Protein AF-A0A940F6X1-F1 (afdb_monomer)

Sequence (142 aa):
MPVCAGAAIVALPLLVGSVDAVEAGRAPRPAMTVRVPLRASVAGTQAALDRCAGAVATPYPGGHLVSQHDYCSNRWVLRLEVGQVVRFTGELQGSYRVRAATTRRRHTGTYADLAKAVGGTVQAVMCSSRTTVRWVGLTRVR

Secondary structure (DSSP, 8-state):
--------------------------PPPPPEEEEE-EE--HHHHHHHHHTT-SSEEEEETTEEEEE--TTSS--GGGG--TT-EEEEEETT-EEEEEEEEEEEETTSS-HHHHHHHH-SSEEEEEESSSSEEEEEEEEEE-

Foldseek 3Di:
DDDDDDDDDDDDDDDPDPPPPPPDDDDQDPAAEAEAAEEDEPVCPVVCQVVLVGWYWYDDVLATETEHECVSDDNVLVVDDAQHWYAYDHPPGAIKGWHDKDKDFDPDDDPVVLCVVRDENYKYWYDPDPTMMMITHIHGDD

Structure (mmCIF, N/CA/C/O backbone):
data_AF-A0A940F6X1-F1
#
_entry.id   AF-A0A940F6X1-F1
#
loop_
_atom_site.group_PDB
_atom_site.id
_atom_site.type_symbol
_atom_site.label_atom_id
_atom_site.label_alt_id
_atom_site.label_comp_id
_atom_site.label_asym_id
_atom_site.label_entity_id
_atom_site.label_seq_id
_atom_site.pdbx_PDB_ins_code
_atom_site.Cartn_x
_atom_site.Cartn_y
_atom_site.Cartn_z
_atom_site.occupancy
_atom_site.B_iso_or_equiv
_atom_site.auth_seq_id
_atom_site.auth_comp_id
_atom_site.auth_asym_id
_atom_site.auth_atom_id
_atom_site.pdbx_PDB_model_num
ATOM 1 N N . MET A 1 1 ? -65.486 25.768 9.873 1.00 32.62 1 MET A N 1
ATOM 2 C CA . MET A 1 1 ? -65.669 24.979 11.107 1.00 32.62 1 MET A CA 1
ATOM 3 C C . MET A 1 1 ? -64.326 24.894 11.824 1.00 32.62 1 MET A C 1
ATOM 5 O O . MET A 1 1 ? -63.395 24.379 11.218 1.00 32.62 1 MET A O 1
ATOM 9 N N . PRO A 1 2 ? -64.194 25.479 13.025 1.00 48.75 2 PRO A N 1
ATOM 10 C CA . PRO A 1 2 ? -62.988 25.427 13.853 1.00 48.75 2 PRO A CA 1
ATOM 11 C C . PRO A 1 2 ? -63.070 24.269 14.860 1.00 48.75 2 PRO A C 1
ATOM 13 O O . PRO A 1 2 ? -64.176 23.932 15.263 1.00 48.75 2 PRO A O 1
ATOM 16 N N . VAL A 1 3 ? -61.935 23.744 15.337 1.00 33.62 3 VAL A N 1
ATOM 17 C CA . VAL A 1 3 ? -61.715 23.554 16.784 1.00 33.62 3 VAL A CA 1
ATOM 18 C C . VAL A 1 3 ? -60.215 23.558 17.092 1.00 33.62 3 VAL A C 1
ATOM 20 O O . VAL A 1 3 ? -59.416 22.918 16.414 1.00 33.62 3 VAL A O 1
ATOM 23 N N . CYS A 1 4 ? -59.882 24.319 18.126 1.00 30.48 4 CYS A N 1
ATOM 24 C CA . CYS A 1 4 ? -58.576 24.529 18.731 1.00 30.48 4 CYS A CA 1
ATOM 25 C C . CYS A 1 4 ? -58.268 23.489 19.822 1.00 30.48 4 CYS A C 1
ATOM 27 O O . CYS A 1 4 ? -59.187 23.014 20.482 1.00 30.48 4 CYS A O 1
ATOM 29 N N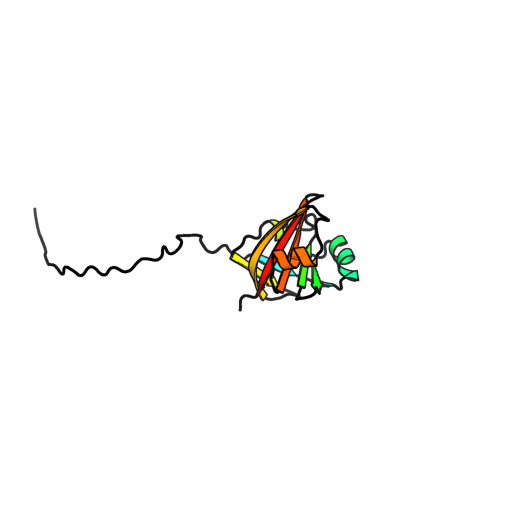 . ALA A 1 5 ? -56.979 23.289 20.109 1.00 36.50 5 ALA A N 1
ATOM 30 C CA . ALA A 1 5 ? -56.381 23.140 21.450 1.00 36.50 5 ALA A CA 1
ATOM 31 C C . ALA A 1 5 ? -54.851 23.280 21.244 1.00 36.50 5 ALA A C 1
ATOM 33 O O . ALA A 1 5 ? -54.305 22.576 20.404 1.00 36.50 5 ALA A O 1
ATOM 34 N N . GLY A 1 6 ? -54.101 24.255 21.783 1.00 32.66 6 GLY A N 1
ATOM 35 C CA . GLY A 1 6 ? -54.006 24.713 23.181 1.00 32.66 6 GLY A CA 1
ATOM 36 C C . GLY A 1 6 ? -53.231 23.648 23.974 1.00 32.66 6 GLY A C 1
ATOM 37 O O . GLY A 1 6 ? -53.752 22.552 24.103 1.00 32.66 6 GLY A O 1
ATOM 38 N N . ALA A 1 7 ? -51.991 23.812 24.451 1.00 37.34 7 ALA A N 1
ATOM 39 C CA . ALA A 1 7 ? -51.379 24.892 25.238 1.00 37.34 7 ALA A CA 1
ATOM 40 C C . ALA A 1 7 ? -49.823 24.798 25.127 1.00 37.34 7 ALA A C 1
ATOM 42 O O . ALA A 1 7 ? -49.294 23.710 24.938 1.00 37.34 7 ALA A O 1
ATOM 43 N N . ALA A 1 8 ? -49.071 25.895 24.971 1.00 38.47 8 ALA A N 1
ATOM 44 C CA . ALA A 1 8 ? -48.482 26.795 25.983 1.00 38.47 8 ALA A CA 1
ATOM 45 C C . ALA A 1 8 ? -47.036 26.443 26.435 1.00 38.47 8 ALA A C 1
ATOM 47 O O . ALA A 1 8 ? -46.815 25.547 27.237 1.00 38.47 8 ALA A O 1
ATOM 48 N N . ILE A 1 9 ? -46.094 27.228 25.885 1.00 45.81 9 ILE A N 1
ATOM 49 C CA . ILE A 1 9 ? -44.946 27.943 26.492 1.00 45.81 9 ILE A CA 1
ATOM 50 C C . ILE A 1 9 ? -44.038 27.197 27.490 1.00 45.81 9 ILE A C 1
ATOM 52 O O . ILE A 1 9 ? -44.452 26.958 28.614 1.00 45.81 9 ILE A O 1
ATOM 56 N N . VAL A 1 10 ? -42.736 27.109 27.168 1.00 32.1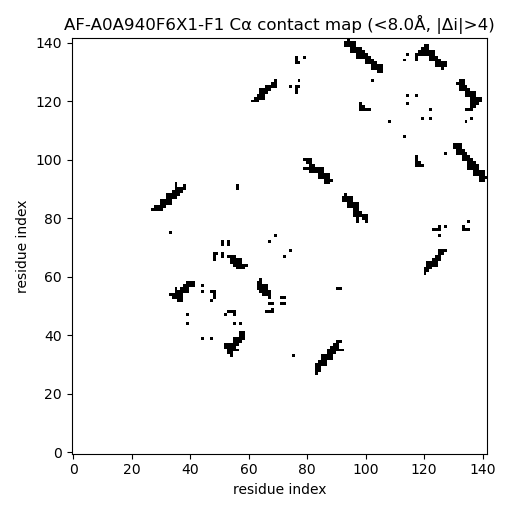2 10 VAL A N 1
ATOM 57 C CA . VAL A 1 10 ? -41.652 27.628 28.038 1.00 32.12 10 VAL A CA 1
ATOM 58 C C . VAL A 1 10 ? -40.547 28.219 27.157 1.00 32.12 10 VAL A C 1
ATOM 60 O O . VAL A 1 10 ? -40.072 27.581 26.221 1.00 32.12 10 VAL A O 1
ATOM 63 N N . ALA A 1 11 ? -40.159 29.456 27.455 1.00 43.47 11 ALA A N 1
ATOM 64 C CA . ALA A 1 11 ? -39.053 30.160 26.830 1.00 43.47 11 ALA A CA 1
ATOM 65 C C . ALA A 1 11 ? -37.800 30.119 27.729 1.00 43.47 11 ALA A C 1
ATOM 67 O O . ALA A 1 11 ? -37.909 30.356 28.929 1.00 43.47 11 ALA A O 1
ATOM 68 N N . LEU A 1 12 ? -36.641 29.945 27.071 1.00 40.34 12 LEU A N 1
ATOM 69 C CA . LEU A 1 12 ? -35.258 30.292 27.466 1.00 40.34 12 LEU A CA 1
ATOM 70 C C . LEU A 1 12 ? -34.541 29.434 28.543 1.00 40.34 12 LEU A C 1
ATOM 72 O O . LEU A 1 12 ? -35.190 28.931 29.453 1.00 40.34 12 LEU A O 1
ATOM 76 N N . PRO A 1 13 ? -33.196 29.245 28.445 1.00 44.06 13 PRO A N 1
ATOM 77 C CA . PRO A 1 13 ? -32.219 30.275 28.072 1.00 44.06 13 PRO A CA 1
ATOM 78 C C . PRO A 1 13 ? -31.264 29.960 26.910 1.00 44.06 13 PRO A C 1
ATOM 80 O O . PRO A 1 13 ? -30.949 28.818 26.587 1.00 44.06 13 PRO A O 1
ATOM 83 N N . LEU A 1 14 ? -30.767 31.054 26.326 1.00 53.91 14 LEU A N 1
ATOM 84 C CA . LEU A 1 14 ? -29.515 31.136 25.579 1.00 53.91 14 LEU A CA 1
ATOM 85 C C . LEU A 1 14 ? -28.385 30.488 26.390 1.00 53.91 14 LEU A C 1
ATOM 87 O O . LEU A 1 14 ? -27.986 31.012 27.428 1.00 53.91 14 LEU A O 1
ATOM 91 N N . LEU A 1 15 ? -27.836 29.391 25.879 1.00 49.06 15 LEU A N 1
ATOM 92 C CA . LEU A 1 15 ? -26.512 28.912 26.247 1.00 49.06 15 LEU A CA 1
ATOM 93 C C . LEU A 1 15 ? -25.628 29.018 25.011 1.00 49.06 15 LEU A C 1
ATOM 95 O O . LEU A 1 15 ? -25.775 28.284 24.036 1.00 49.06 15 LEU A O 1
ATOM 99 N N . VAL A 1 16 ? -24.725 29.993 25.077 1.00 54.09 16 VAL A N 1
ATOM 100 C CA . VAL A 1 16 ? -23.539 30.094 24.238 1.00 54.09 16 VAL A CA 1
ATOM 101 C C . VAL A 1 16 ? -22.728 28.822 24.466 1.00 54.09 16 VAL A C 1
ATOM 103 O O . VAL A 1 16 ? -22.068 28.663 25.487 1.00 54.09 16 VAL A O 1
ATOM 106 N N . GLY A 1 17 ? -22.824 27.896 23.525 1.00 38.53 17 GLY A N 1
ATOM 107 C CA . GLY A 1 17 ? -21.931 26.761 23.403 1.00 38.53 17 GLY A CA 1
ATOM 108 C C . GLY A 1 17 ? -21.501 26.718 21.955 1.00 38.53 17 GLY A C 1
ATOM 109 O O . GLY A 1 17 ? -22.319 26.437 21.083 1.00 38.53 17 GLY A O 1
ATOM 110 N N . SER A 1 18 ? -20.248 27.079 21.698 1.00 47.84 18 SER A N 1
ATOM 111 C CA . SER A 1 18 ? -19.603 26.910 20.405 1.00 47.84 18 SER A CA 1
ATOM 112 C C . SER A 1 18 ? -19.849 25.482 19.938 1.00 47.84 18 SER A C 1
ATOM 114 O O . SER A 1 18 ? -19.292 24.538 20.495 1.00 47.84 18 SER A O 1
ATOM 116 N N . VAL A 1 19 ? -20.721 25.312 18.947 1.00 50.06 19 VAL A N 1
ATOM 117 C CA . VAL A 1 19 ? -20.750 24.069 18.196 1.00 50.06 19 VAL A CA 1
ATOM 118 C C . VAL A 1 19 ? -19.462 24.077 17.395 1.00 50.06 19 VAL A C 1
ATOM 120 O O . VAL A 1 19 ? -19.359 24.723 16.353 1.00 50.06 19 VAL A O 1
ATOM 123 N N . ASP A 1 20 ? -18.438 23.417 17.939 1.00 43.66 20 ASP A N 1
ATOM 124 C CA . ASP A 1 20 ? -17.389 22.851 17.110 1.00 43.66 20 ASP A CA 1
ATOM 125 C C . ASP A 1 20 ? -18.105 22.224 15.925 1.00 43.66 20 ASP A C 1
ATOM 127 O O . ASP A 1 20 ? -18.991 21.379 16.095 1.00 43.66 20 ASP A O 1
ATOM 131 N N . ALA A 1 21 ? -17.813 22.742 14.737 1.00 49.03 21 ALA A N 1
ATOM 132 C CA . ALA A 1 21 ? -18.357 22.228 13.506 1.00 49.03 21 ALA A CA 1
ATOM 133 C C . ALA A 1 21 ? -17.963 20.749 13.431 1.00 49.03 21 ALA A C 1
ATOM 135 O O . ALA A 1 21 ? -16.854 20.405 13.029 1.00 49.03 21 ALA A O 1
ATOM 136 N N . VAL A 1 22 ? -18.862 19.869 13.873 1.00 48.91 22 VAL A N 1
ATOM 137 C CA . VAL A 1 22 ? -18.781 18.443 13.600 1.00 48.91 22 VAL A CA 1
ATOM 138 C C . VAL A 1 22 ? -18.836 18.354 12.090 1.00 48.91 22 VAL A C 1
ATOM 140 O O . VAL A 1 22 ? -19.862 18.645 11.477 1.00 48.91 22 VAL A O 1
ATOM 143 N N . GLU A 1 23 ? -17.680 18.045 11.513 1.00 55.19 23 GLU A N 1
ATOM 144 C CA . GLU A 1 23 ? -17.456 17.899 10.086 1.00 55.19 23 GLU A CA 1
ATOM 145 C C . GLU A 1 23 ? -18.560 17.007 9.509 1.00 55.19 23 GLU A C 1
ATOM 147 O O . GLU A 1 23 ? -18.621 15.794 9.737 1.00 55.19 23 GLU A O 1
ATOM 152 N N . ALA A 1 24 ? -19.514 17.646 8.839 1.00 48.09 24 ALA A N 1
ATOM 153 C CA . ALA A 1 24 ? -20.673 16.981 8.295 1.00 48.09 24 ALA A CA 1
ATOM 154 C C . ALA A 1 24 ? -20.231 16.031 7.171 1.00 48.09 24 ALA A C 1
ATOM 156 O O . ALA A 1 24 ? -19.766 16.453 6.117 1.00 48.09 24 ALA A O 1
ATOM 157 N N . GLY A 1 25 ? -20.463 14.734 7.383 1.00 47.03 25 GLY A N 1
ATOM 158 C CA . GLY A 1 25 ? -21.080 13.905 6.350 1.00 47.03 25 GLY A CA 1
ATOM 159 C C . GLY A 1 25 ? -20.180 13.314 5.265 1.00 47.03 25 GLY A C 1
ATOM 160 O O . GLY A 1 25 ? -20.469 13.471 4.080 1.00 47.03 25 GLY A O 1
ATOM 161 N N . ARG A 1 26 ? -19.202 12.476 5.631 1.00 55.91 26 ARG A N 1
ATOM 162 C CA . ARG A 1 26 ? -18.811 11.360 4.750 1.00 55.91 26 ARG A CA 1
ATOM 163 C C . ARG A 1 26 ? -19.315 10.056 5.349 1.00 55.91 26 ARG A C 1
ATOM 165 O O . ARG A 1 26 ? -18.832 9.631 6.395 1.00 55.91 26 ARG A O 1
ATOM 172 N N . ALA A 1 27 ? -20.286 9.424 4.686 1.00 58.84 27 ALA A N 1
ATOM 173 C CA . ALA A 1 27 ? -20.741 8.090 5.066 1.00 58.84 27 ALA A CA 1
ATOM 174 C C . ALA A 1 27 ? -19.524 7.152 5.213 1.00 58.84 27 ALA A C 1
ATOM 176 O O . ALA A 1 27 ? -18.617 7.213 4.367 1.00 58.84 27 ALA A O 1
ATOM 177 N N . PRO A 1 28 ? -19.469 6.302 6.259 1.00 61.12 28 PRO A N 1
ATOM 178 C CA . PRO A 1 28 ? -18.394 5.336 6.409 1.00 61.12 28 PRO A CA 1
ATOM 179 C C . PRO A 1 28 ? -18.271 4.521 5.129 1.00 61.12 28 PRO A C 1
ATOM 181 O O . PRO A 1 28 ? -19.228 3.890 4.680 1.00 61.12 28 PRO A O 1
ATOM 184 N N . ARG A 1 29 ? -17.094 4.560 4.504 1.00 69.00 29 ARG A N 1
ATOM 185 C CA . ARG A 1 29 ? -16.876 3.765 3.301 1.00 69.00 29 ARG A CA 1
ATOM 186 C C . ARG A 1 29 ? -16.948 2.287 3.645 1.00 69.00 29 ARG A C 1
ATOM 188 O O . ARG A 1 29 ? -16.387 1.893 4.673 1.00 69.00 29 ARG A O 1
ATOM 195 N N . PRO A 1 30 ? -17.572 1.469 2.782 1.00 68.38 30 PRO A N 1
ATOM 196 C CA . PRO A 1 30 ? -17.635 0.041 3.013 1.00 68.38 30 PRO A CA 1
ATOM 197 C C . PRO A 1 30 ? -16.221 -0.516 3.180 1.00 68.38 30 PRO A C 1
ATOM 199 O O . PRO A 1 30 ? -15.285 -0.152 2.451 1.00 68.38 30 PRO A O 1
ATOM 202 N N . ALA A 1 31 ? -16.072 -1.380 4.181 1.00 78.38 31 ALA A N 1
ATOM 203 C CA . ALA A 1 31 ? -14.808 -2.034 4.449 1.00 78.38 31 ALA A CA 1
ATOM 204 C C . ALA A 1 31 ? -14.419 -2.893 3.241 1.00 78.38 31 ALA A C 1
ATOM 206 O O . ALA A 1 31 ? -15.208 -3.702 2.752 1.00 78.38 31 ALA A O 1
ATOM 207 N N . MET A 1 32 ? -13.194 -2.719 2.750 1.00 90.12 32 MET A N 1
ATOM 208 C CA . MET A 1 32 ? -12.672 -3.560 1.676 1.00 90.12 32 MET A CA 1
ATOM 209 C C . MET A 1 32 ? -12.092 -4.831 2.285 1.00 90.12 32 MET A C 1
ATOM 211 O O . MET A 1 32 ? -11.234 -4.744 3.156 1.00 90.12 32 MET A O 1
ATOM 215 N N . THR A 1 33 ? -12.511 -6.004 1.814 1.00 92.50 33 THR A N 1
ATOM 216 C CA . THR A 1 33 ? -11.874 -7.265 2.216 1.00 92.50 33 THR A CA 1
ATOM 217 C C . THR A 1 33 ? -10.828 -7.670 1.185 1.00 92.50 33 THR A C 1
ATOM 219 O O . THR A 1 33 ? -11.120 -7.729 -0.008 1.00 92.50 33 THR A O 1
ATOM 222 N N . VAL A 1 34 ? -9.610 -7.953 1.645 1.00 91.75 34 VAL A N 1
ATOM 223 C CA . VAL A 1 34 ? -8.484 -8.381 0.809 1.00 91.75 34 VAL A CA 1
ATOM 224 C C . VAL A 1 34 ? -7.903 -9.663 1.390 1.00 91.75 34 VAL A C 1
ATOM 226 O O . VAL A 1 34 ? -7.521 -9.716 2.559 1.00 91.75 34 VAL A O 1
ATOM 229 N N . ARG A 1 35 ? -7.823 -10.710 0.569 1.00 91.94 35 ARG A N 1
ATOM 230 C CA . ARG A 1 35 ? -7.172 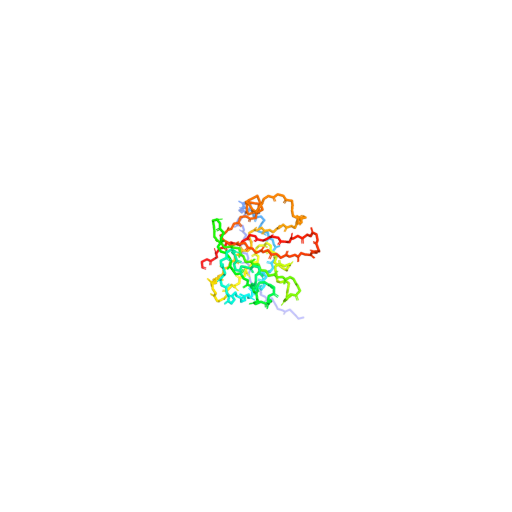-11.962 0.957 1.00 91.94 35 ARG A CA 1
ATOM 231 C C . ARG A 1 35 ? -5.667 -11.840 0.750 1.00 91.94 35 ARG A C 1
ATOM 233 O O . ARG A 1 35 ? -5.228 -11.528 -0.354 1.00 91.94 35 ARG A O 1
ATOM 240 N N . VAL A 1 36 ? -4.903 -12.134 1.795 1.00 89.81 36 VAL A N 1
ATOM 241 C CA . VAL A 1 36 ? -3.440 -12.236 1.781 1.00 89.81 36 VAL A CA 1
ATOM 242 C C . VAL A 1 36 ? -3.093 -13.720 1.923 1.00 89.81 36 VAL A C 1
ATOM 244 O O . VAL A 1 36 ? -2.942 -14.212 3.042 1.00 89.81 36 VAL A O 1
ATOM 247 N N . PRO A 1 37 ? -3.079 -14.481 0.814 1.00 85.31 37 PRO A N 1
ATOM 248 C CA . PRO A 1 37 ? -2.933 -15.934 0.861 1.00 85.31 37 PRO A CA 1
ATOM 249 C C . PRO A 1 37 ? -1.543 -16.395 1.293 1.00 85.31 37 PRO A C 1
ATOM 251 O O . PRO A 1 37 ? -1.400 -17.559 1.647 1.00 85.31 37 PRO A O 1
ATOM 254 N N . LEU A 1 38 ? -0.529 -15.529 1.221 1.00 87.25 38 LEU A N 1
ATOM 255 C CA . LEU A 1 38 ? 0.843 -15.927 1.483 1.00 87.25 38 LEU A CA 1
ATOM 256 C C . LEU A 1 38 ? 1.667 -14.822 2.138 1.00 87.25 38 LEU A C 1
ATOM 258 O O . LEU A 1 38 ? 1.510 -13.627 1.858 1.00 87.25 38 LEU A O 1
ATOM 262 N N . ARG A 1 39 ? 2.614 -15.272 2.958 1.00 89.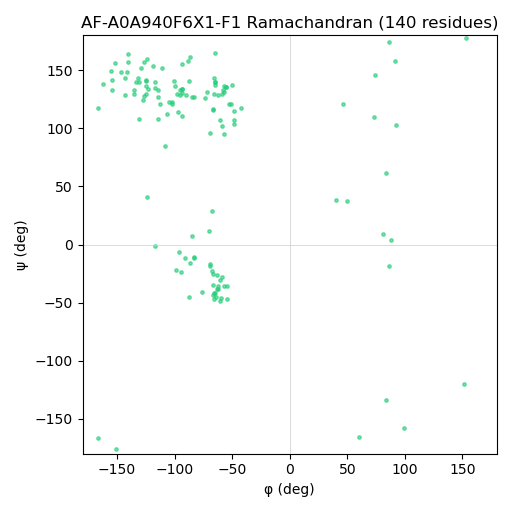56 39 ARG A N 1
ATOM 263 C CA . ARG A 1 39 ? 3.705 -14.475 3.492 1.00 89.56 39 ARG A CA 1
ATOM 264 C C . ARG A 1 39 ? 5.007 -14.990 2.897 1.00 89.56 39 ARG A C 1
ATOM 266 O O . ARG A 1 39 ? 5.331 -16.163 3.043 1.00 89.56 39 ARG A O 1
ATOM 273 N N . ALA A 1 40 ? 5.738 -14.123 2.209 1.00 87.75 40 ALA A N 1
ATOM 274 C CA . ALA A 1 40 ? 6.999 -14.468 1.564 1.00 87.75 40 ALA A CA 1
ATOM 275 C C . ALA A 1 40 ? 8.174 -13.784 2.268 1.00 87.75 40 ALA A C 1
ATOM 277 O O . ALA A 1 40 ? 8.040 -12.697 2.834 1.00 87.75 40 ALA A O 1
ATOM 278 N N . SER A 1 41 ? 9.355 -14.401 2.205 1.00 88.88 41 SER A N 1
ATOM 279 C CA . SER A 1 41 ? 10.602 -13.692 2.498 1.00 88.88 41 SER A CA 1
ATOM 280 C C . SER A 1 41 ? 10.841 -12.591 1.458 1.00 88.88 41 SER A C 1
ATOM 282 O O . SER A 1 41 ? 10.240 -12.596 0.380 1.00 88.88 41 SER A O 1
ATOM 284 N N . VAL A 1 42 ? 11.756 -11.660 1.745 1.00 82.75 42 VAL A N 1
ATOM 285 C CA . VAL A 1 42 ? 12.152 -10.625 0.772 1.00 82.75 42 VAL A CA 1
ATOM 286 C C . VAL A 1 42 ? 12.605 -11.271 -0.542 1.00 82.75 42 VAL A C 1
ATOM 288 O O . VAL A 1 42 ? 12.096 -10.915 -1.601 1.00 82.75 42 VAL A O 1
ATOM 291 N N . ALA A 1 43 ? 13.460 -12.298 -0.466 1.00 84.75 43 ALA A N 1
ATOM 292 C CA . ALA A 1 43 ? 13.933 -13.044 -1.633 1.00 84.75 43 ALA A CA 1
ATOM 293 C C . ALA A 1 43 ? 12.803 -13.771 -2.391 1.00 84.75 43 ALA A C 1
ATOM 295 O O . ALA A 1 43 ? 12.823 -13.838 -3.616 1.00 84.75 43 ALA A O 1
ATOM 296 N N . GLY A 1 44 ? 11.793 -14.288 -1.683 1.00 88.00 44 GLY A N 1
ATOM 297 C CA . GLY A 1 44 ? 10.670 -15.013 -2.288 1.00 88.00 44 GLY A CA 1
ATOM 298 C C . GLY A 1 44 ? 9.542 -14.128 -2.830 1.00 88.00 44 GLY A C 1
ATOM 299 O O . GLY A 1 44 ? 8.650 -14.632 -3.511 1.00 88.00 44 GLY A O 1
ATOM 300 N N . THR A 1 45 ? 9.553 -12.823 -2.535 1.00 89.94 45 THR A N 1
ATOM 301 C CA . THR A 1 45 ? 8.436 -11.919 -2.859 1.00 89.94 45 THR A CA 1
ATOM 302 C C . THR A 1 45 ? 8.253 -11.766 -4.365 1.00 89.94 45 THR A C 1
ATOM 304 O O . THR A 1 45 ? 7.136 -11.923 -4.851 1.00 89.94 45 THR A O 1
ATOM 307 N N . GLN A 1 46 ? 9.336 -11.534 -5.113 1.00 90.56 46 GLN A N 1
ATOM 308 C CA . GLN A 1 46 ? 9.261 -11.347 -6.566 1.00 90.56 46 GLN A CA 1
ATOM 309 C C . GLN A 1 46 ? 8.680 -12.588 -7.260 1.00 90.56 46 GLN A C 1
ATOM 311 O O . GLN A 1 46 ? 7.691 -12.483 -7.973 1.00 90.56 46 GLN A O 1
ATOM 316 N N . ALA A 1 47 ? 9.190 -13.781 -6.938 1.00 92.81 47 ALA A N 1
ATOM 317 C CA . ALA A 1 47 ? 8.702 -15.033 -7.517 1.00 92.81 47 ALA A CA 1
ATOM 318 C C . ALA A 1 47 ? 7.232 -15.352 -7.165 1.00 92.81 47 ALA A C 1
ATOM 320 O O . ALA A 1 47 ? 6.561 -16.090 -7.889 1.00 92.81 47 ALA A O 1
ATOM 321 N N . ALA A 1 48 ? 6.718 -14.858 -6.034 1.00 92.06 48 ALA A N 1
ATOM 322 C CA . ALA A 1 48 ? 5.300 -14.979 -5.691 1.00 92.06 48 ALA A CA 1
ATOM 323 C C . ALA A 1 48 ? 4.434 -13.992 -6.493 1.00 92.06 48 ALA A C 1
ATOM 325 O O . ALA A 1 48 ? 3.358 -14.362 -6.968 1.00 92.06 48 ALA A O 1
ATOM 326 N N . LEU A 1 49 ? 4.918 -12.758 -6.669 1.00 92.00 49 LEU A N 1
ATOM 327 C CA . LEU A 1 49 ? 4.257 -11.737 -7.477 1.00 92.00 49 LEU A CA 1
ATOM 328 C C . LEU A 1 49 ? 4.195 -12.138 -8.957 1.00 92.00 49 LEU A C 1
ATOM 330 O O . LEU A 1 49 ? 3.116 -12.057 -9.541 1.00 92.00 49 LEU A O 1
ATOM 334 N N . ASP A 1 50 ? 5.292 -12.650 -9.525 1.00 93.38 50 ASP A N 1
ATOM 335 C CA . ASP A 1 50 ? 5.381 -13.089 -10.929 1.00 93.38 50 ASP A CA 1
ATOM 336 C C . ASP A 1 50 ? 4.397 -14.223 -11.255 1.00 93.38 50 ASP A C 1
ATOM 338 O O . ASP A 1 50 ? 3.887 -14.322 -12.368 1.00 93.38 50 ASP A O 1
ATOM 342 N N . ARG A 1 51 ? 4.075 -15.066 -10.265 1.00 93.50 51 ARG A N 1
ATOM 343 C CA . ARG A 1 5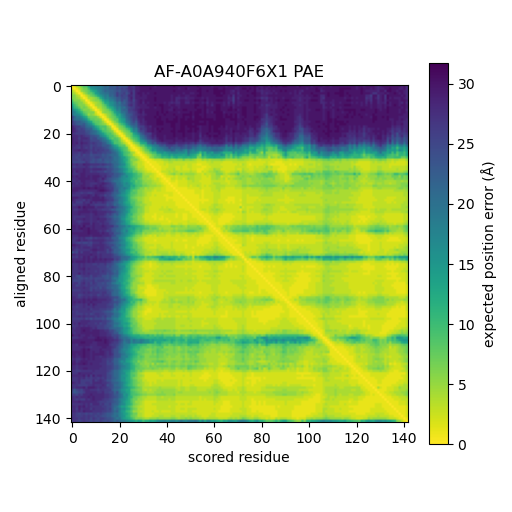1 ? 3.077 -16.143 -10.386 1.00 93.50 51 ARG A CA 1
ATOM 344 C C . ARG A 1 51 ? 1.642 -15.679 -10.130 1.00 93.50 51 ARG A C 1
ATOM 346 O O . ARG A 1 51 ? 0.746 -16.512 -10.026 1.00 93.50 51 ARG A O 1
ATOM 353 N N . CYS A 1 52 ? 1.415 -14.375 -9.973 1.00 92.50 52 CYS A N 1
ATOM 354 C CA . CYS A 1 52 ? 0.119 -13.800 -9.624 1.00 92.50 52 CYS A CA 1
ATOM 355 C C . CYS A 1 52 ? -0.545 -14.471 -8.407 1.00 92.50 52 CYS A C 1
ATOM 357 O O . CYS A 1 52 ? -1.768 -14.596 -8.350 1.00 92.50 52 CYS A O 1
ATOM 359 N N . ALA A 1 53 ? 0.235 -14.859 -7.392 1.00 89.81 53 ALA A N 1
ATOM 360 C CA . ALA A 1 53 ? -0.246 -15.640 -6.247 1.00 89.81 53 ALA A CA 1
ATOM 361 C C . ALA A 1 53 ? -1.180 -14.872 -5.279 1.00 89.81 53 ALA A C 1
ATOM 363 O O . ALA A 1 53 ? -1.482 -15.349 -4.187 1.00 89.81 53 ALA A O 1
ATOM 364 N N . GLY A 1 54 ? -1.659 -13.688 -5.664 1.00 90.75 54 GLY A N 1
ATOM 365 C CA . GLY A 1 54 ? -2.496 -12.812 -4.851 1.00 90.75 54 GLY A CA 1
ATOM 366 C C . GLY A 1 54 ? -1.711 -11.678 -4.192 1.00 90.75 54 GLY A C 1
ATOM 367 O O . GLY A 1 54 ? -0.649 -11.277 -4.668 1.00 90.75 54 GLY A O 1
ATOM 368 N N . ALA A 1 55 ? -2.267 -11.123 -3.113 1.00 93.75 55 ALA A N 1
ATOM 369 C CA . ALA A 1 55 ? -1.561 -10.151 -2.288 1.00 93.75 55 ALA A CA 1
ATOM 370 C C . ALA A 1 55 ? -0.493 -10.862 -1.445 1.00 93.75 55 ALA A C 1
ATOM 372 O O . ALA A 1 55 ? -0.794 -11.804 -0.712 1.00 93.75 55 ALA A O 1
ATOM 373 N N . VAL A 1 56 ? 0.746 -10.394 -1.539 1.00 94.50 56 VAL A N 1
ATOM 374 C CA . VAL A 1 56 ? 1.902 -10.983 -0.862 1.00 94.50 56 VAL A CA 1
ATOM 375 C C . VAL A 1 56 ? 2.284 -10.108 0.317 1.00 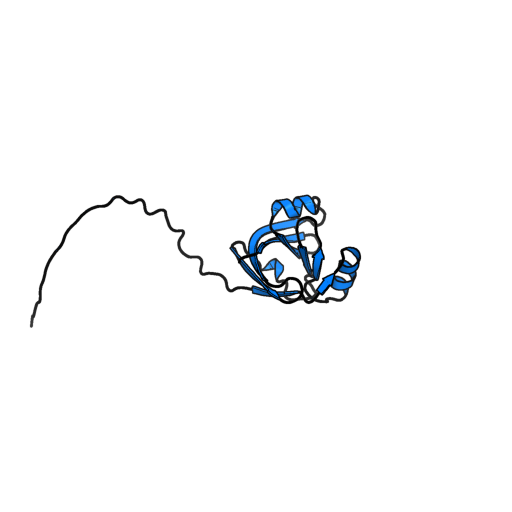94.50 56 VAL A C 1
ATOM 377 O O . VAL A 1 56 ? 2.579 -8.930 0.120 1.00 94.50 56 VAL A O 1
ATOM 380 N N . ALA A 1 57 ? 2.300 -10.671 1.527 1.00 95.12 57 ALA A N 1
ATOM 381 C CA . ALA A 1 57 ? 2.875 -10.003 2.689 1.00 95.12 57 ALA A CA 1
ATOM 382 C C . ALA A 1 57 ? 4.363 -10.339 2.825 1.00 95.12 57 ALA A C 1
ATOM 384 O O . ALA A 1 57 ? 4.749 -11.504 2.888 1.00 95.12 57 ALA A O 1
ATOM 385 N N . THR A 1 58 ? 5.194 -9.316 2.954 1.00 93.38 58 THR A N 1
ATOM 386 C CA . THR A 1 58 ? 6.640 -9.439 3.133 1.00 93.38 58 THR A CA 1
ATOM 387 C C . THR A 1 58 ? 7.039 -8.726 4.424 1.00 93.38 58 THR A C 1
ATOM 389 O O . THR A 1 58 ? 6.562 -7.615 4.677 1.00 93.38 58 THR A O 1
ATOM 392 N N . PRO A 1 59 ? 7.877 -9.326 5.288 1.00 89.19 59 PRO A N 1
ATOM 393 C CA . PRO A 1 59 ? 8.450 -8.618 6.427 1.00 89.19 59 PRO A CA 1
ATOM 394 C C . PRO A 1 59 ? 9.225 -7.378 5.971 1.00 89.19 59 PRO A C 1
ATOM 396 O O . PRO A 1 59 ? 9.986 -7.434 5.006 1.00 89.19 59 PRO A O 1
ATOM 399 N N . TYR A 1 60 ? 9.045 -6.270 6.679 1.00 81.12 60 TYR A N 1
ATOM 400 C CA . TYR A 1 60 ? 9.746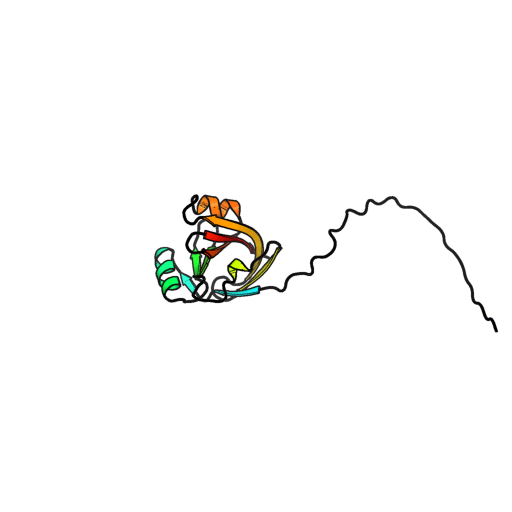 -5.013 6.436 1.00 81.12 60 TYR A CA 1
ATOM 401 C C . TYR A 1 60 ? 10.074 -4.361 7.791 1.00 81.12 60 TYR A C 1
ATOM 403 O O . TYR A 1 60 ? 9.310 -4.559 8.740 1.00 81.12 60 TYR A O 1
ATOM 411 N N . PRO A 1 61 ? 11.177 -3.602 7.947 1.00 81.19 61 PRO A N 1
ATOM 412 C CA . PRO A 1 61 ? 11.460 -2.903 9.199 1.00 81.19 61 PRO A CA 1
ATOM 413 C C . PRO A 1 61 ? 10.257 -2.076 9.685 1.00 81.19 61 PRO A C 1
ATOM 415 O O . PRO A 1 61 ? 9.761 -1.202 8.980 1.00 81.19 61 PRO A O 1
ATOM 418 N N . GLY A 1 62 ? 9.761 -2.374 10.888 1.00 79.12 62 GLY A N 1
ATOM 419 C CA . GLY A 1 62 ? 8.568 -1.726 11.451 1.00 79.12 62 GLY A CA 1
ATOM 420 C C . GLY A 1 62 ? 7.221 -2.381 11.102 1.00 79.12 62 GLY A C 1
ATOM 421 O O . GLY A 1 62 ? 6.188 -1.861 11.522 1.00 79.12 62 GLY A O 1
ATOM 422 N N . GLY A 1 63 ? 7.203 -3.520 10.391 1.00 89.38 63 GLY A N 1
ATOM 423 C CA . GLY A 1 63 ? 6.003 -4.344 10.209 1.00 89.38 63 GLY A CA 1
ATOM 424 C C . GLY A 1 63 ? 5.960 -5.157 8.909 1.00 89.38 63 GLY A C 1
ATOM 425 O O . GLY A 1 63 ? 6.802 -6.027 8.677 1.00 89.38 63 GLY A O 1
ATOM 426 N N . HIS A 1 64 ? 4.942 -4.917 8.075 1.00 92.69 64 HIS A N 1
ATOM 427 C CA . HIS A 1 64 ? 4.710 -5.676 6.837 1.00 92.69 64 HIS A CA 1
ATOM 428 C C . HIS A 1 64 ? 4.481 -4.789 5.617 1.00 92.69 64 HIS A C 1
ATOM 430 O O . HIS A 1 64 ? 3.742 -3.808 5.681 1.00 92.69 64 HIS A O 1
ATOM 436 N N . LEU A 1 65 ? 5.046 -5.195 4.482 1.00 92.81 65 LEU A N 1
ATOM 437 C CA . LEU A 1 65 ? 4.713 -4.668 3.165 1.00 92.81 65 LEU A CA 1
ATOM 438 C C . LEU A 1 65 ? 3.798 -5.663 2.449 1.00 92.81 65 LEU A C 1
ATOM 440 O O . LEU A 1 65 ? 4.166 -6.816 2.258 1.00 92.81 65 LEU A O 1
ATOM 444 N N . VAL A 1 66 ? 2.614 -5.221 2.046 1.00 94.94 66 VAL A N 1
ATOM 445 C CA . VAL A 1 66 ? 1.678 -5.980 1.222 1.00 94.94 66 VAL A CA 1
ATOM 446 C C . VAL A 1 66 ? 1.774 -5.467 -0.204 1.00 94.94 66 VAL A C 1
ATOM 448 O O . VAL A 1 66 ? 1.536 -4.290 -0.473 1.00 94.94 66 VAL A O 1
ATOM 451 N N . SER A 1 67 ? 2.121 -6.344 -1.133 1.00 93.69 67 SER A N 1
ATOM 452 C CA . SER A 1 67 ? 2.313 -5.981 -2.534 1.00 93.69 67 SER A CA 1
ATOM 453 C C . SER A 1 67 ? 1.533 -6.905 -3.457 1.00 93.69 67 SER A C 1
ATOM 455 O O . SER A 1 67 ? 1.241 -8.053 -3.122 1.00 93.69 67 SER A O 1
ATOM 457 N N . GLN A 1 68 ? 1.150 -6.378 -4.616 1.00 93.31 68 GLN A N 1
ATOM 458 C CA . GLN A 1 68 ? 0.552 -7.154 -5.693 1.00 93.31 68 GLN A CA 1
ATOM 459 C C . GLN A 1 68 ? 0.807 -6.449 -7.025 1.00 93.31 68 GLN A C 1
ATOM 461 O O . GLN A 1 68 ? 0.725 -5.220 -7.097 1.00 93.31 68 GLN A O 1
ATOM 466 N N . HIS A 1 69 ? 1.088 -7.210 -8.082 1.00 91.62 69 HIS A N 1
ATOM 467 C CA . HIS A 1 69 ? 1.095 -6.658 -9.432 1.00 91.62 69 HIS A CA 1
ATOM 468 C C . HIS A 1 69 ? -0.308 -6.203 -9.837 1.00 91.62 69 HIS A C 1
ATOM 470 O O . HIS A 1 69 ? -1.302 -6.890 -9.599 1.00 91.62 69 HIS A O 1
ATOM 476 N N . ASP A 1 70 ? -0.388 -5.037 -10.467 1.00 90.25 70 ASP A N 1
ATOM 477 C CA . ASP A 1 70 ? -1.640 -4.421 -10.893 1.00 90.25 70 ASP A CA 1
ATOM 478 C C . ASP A 1 70 ? -2.347 -5.206 -12.005 1.00 90.25 70 ASP A C 1
ATOM 480 O O . ASP A 1 70 ? -3.570 -5.147 -12.096 1.00 90.25 70 ASP A O 1
ATOM 484 N N . TYR A 1 71 ? -1.602 -5.979 -12.797 1.00 89.50 71 TYR A N 1
ATOM 485 C CA . TYR A 1 71 ? -2.142 -6.861 -13.835 1.00 89.50 71 TYR A CA 1
ATOM 486 C C . TYR A 1 71 ? -2.622 -8.229 -13.318 1.00 89.50 71 TYR A C 1
ATOM 488 O O . TYR A 1 71 ? -3.292 -8.950 -14.049 1.00 89.50 71 TYR A O 1
ATOM 496 N N . CYS A 1 72 ? -2.314 -8.600 -12.069 1.00 86.88 72 CYS A N 1
ATOM 497 C CA . CYS A 1 72 ? -2.671 -9.910 -11.511 1.00 86.88 72 CYS A CA 1
ATOM 498 C C . CYS A 1 72 ? -4.037 -9.936 -10.797 1.00 86.88 72 CYS A C 1
ATOM 500 O O . CYS A 1 72 ? -4.489 -11.013 -10.410 1.00 86.88 72 CYS A O 1
ATOM 502 N N . SER A 1 73 ? -4.677 -8.786 -10.524 1.00 79.06 73 SER A N 1
ATOM 503 C CA . SER A 1 73 ? -5.964 -8.741 -9.803 1.00 79.06 73 SER A CA 1
ATOM 504 C C . SER A 1 73 ? -6.686 -7.380 -9.867 1.00 79.06 73 SER A C 1
ATOM 506 O O . SER A 1 73 ? -6.335 -6.479 -10.621 1.00 79.06 73 SER A O 1
ATOM 508 N N . ASN A 1 74 ? -7.702 -7.215 -9.013 1.00 79.94 74 ASN A N 1
ATOM 509 C CA . ASN A 1 74 ? -8.626 -6.087 -8.877 1.00 79.94 74 ASN A CA 1
ATOM 510 C C . ASN A 1 74 ? -8.028 -4.748 -8.371 1.00 79.94 74 ASN A C 1
ATOM 512 O O . ASN A 1 74 ? -8.751 -3.959 -7.749 1.00 79.94 74 ASN A O 1
ATOM 516 N N . ARG A 1 75 ? -6.740 -4.471 -8.628 1.00 91.94 75 ARG A N 1
ATOM 517 C CA . ARG A 1 75 ? -6.040 -3.188 -8.381 1.00 91.94 75 ARG A CA 1
ATOM 518 C C . ARG A 1 75 ? -6.410 -2.503 -7.052 1.00 91.94 75 ARG A C 1
ATOM 520 O O . ARG A 1 75 ? -6.602 -1.289 -6.986 1.00 91.94 75 ARG A O 1
ATOM 527 N N . TRP A 1 76 ? -6.592 -3.283 -5.985 1.00 92.88 76 TRP A N 1
ATOM 528 C CA . TRP A 1 76 ? -7.267 -2.840 -4.758 1.00 92.88 76 TRP A CA 1
ATOM 529 C C . TRP A 1 76 ? -6.546 -1.689 -4.050 1.00 92.88 76 TRP A C 1
ATOM 531 O O . TRP A 1 76 ? -7.202 -0.749 -3.606 1.00 92.88 76 TRP A O 1
ATOM 541 N N . VAL A 1 77 ? -5.209 -1.701 -4.039 1.00 94.88 77 VAL A N 1
ATOM 542 C CA . VAL A 1 77 ? -4.378 -0.635 -3.451 1.00 94.88 77 VAL A CA 1
ATOM 543 C C . VAL A 1 77 ? -4.700 0.725 -4.077 1.00 94.88 77 VAL A C 1
ATOM 545 O O . VAL A 1 77 ? -4.732 1.739 -3.378 1.00 94.88 77 VAL A O 1
ATOM 548 N N . LEU A 1 78 ? -5.001 0.754 -5.382 1.00 94.38 78 LEU A N 1
ATOM 549 C CA . LEU A 1 78 ? -5.322 1.980 -6.122 1.00 94.38 78 LEU A CA 1
ATOM 550 C C . LEU A 1 78 ? -6.643 2.620 -5.698 1.00 94.38 78 LEU A C 1
ATOM 552 O O . LEU A 1 78 ? -6.811 3.823 -5.866 1.00 94.38 78 LEU A O 1
ATOM 556 N N . ARG A 1 79 ? -7.546 1.832 -5.112 1.00 92.81 79 ARG A N 1
ATOM 557 C CA . ARG A 1 79 ? -8.879 2.267 -4.681 1.00 92.81 79 ARG A CA 1
ATOM 558 C C . ARG A 1 79 ? -8.947 2.645 -3.200 1.00 92.81 79 ARG A C 1
ATOM 560 O O . ARG A 1 79 ? -9.989 3.110 -2.750 1.00 92.81 79 ARG A O 1
ATOM 567 N N . LEU A 1 80 ? -7.869 2.433 -2.442 1.00 94.06 80 LEU A N 1
ATOM 568 C CA . LEU A 1 80 ? -7.831 2.753 -1.017 1.00 94.06 80 LEU A CA 1
ATOM 569 C C . LEU A 1 80 ? -7.788 4.255 -0.783 1.00 94.06 80 LEU A C 1
ATOM 571 O O . LEU A 1 80 ? -6.92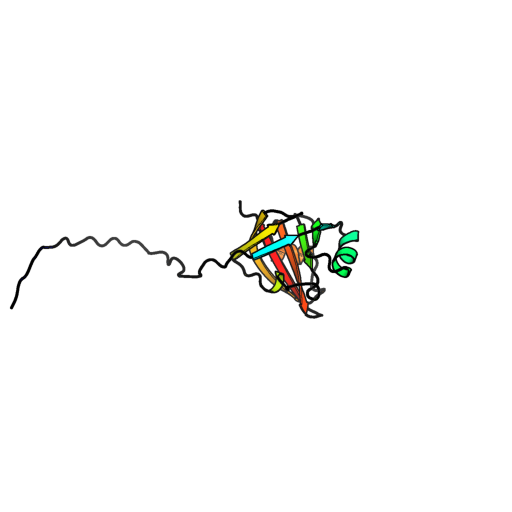5 4.940 -1.329 1.00 94.06 80 LEU A O 1
ATOM 575 N N . GLU A 1 81 ? -8.646 4.750 0.099 1.00 93.69 81 GLU A N 1
ATOM 576 C CA . GLU A 1 81 ? -8.653 6.151 0.520 1.00 93.69 81 GLU A CA 1
ATOM 577 C C . GLU A 1 81 ? -8.390 6.313 2.011 1.00 93.69 81 GLU A C 1
ATOM 579 O O . GLU A 1 81 ? -8.697 5.429 2.808 1.00 93.69 81 GLU A O 1
ATOM 584 N N . VAL A 1 82 ? -7.841 7.469 2.390 1.00 94.50 82 VAL A N 1
ATOM 585 C CA . VAL A 1 82 ? -7.600 7.828 3.792 1.00 94.50 82 VAL A CA 1
ATOM 586 C C . VAL A 1 82 ? -8.894 7.729 4.601 1.00 94.50 82 VAL A C 1
ATOM 588 O O . VAL A 1 82 ? -9.963 8.131 4.146 1.00 94.50 82 VAL A O 1
ATOM 591 N N . GLY A 1 83 ? -8.795 7.129 5.789 1.00 93.19 83 GLY A N 1
ATOM 592 C CA . GLY A 1 83 ? -9.924 6.847 6.677 1.00 93.19 83 GLY A CA 1
ATOM 593 C C . GLY A 1 83 ? -10.648 5.527 6.393 1.00 93.19 83 GLY A C 1
ATOM 594 O O . GLY A 1 83 ? -11.320 5.013 7.288 1.00 93.19 83 GLY A O 1
ATOM 595 N N . GLN A 1 84 ? -10.482 4.928 5.208 1.00 94.50 84 GLN A N 1
ATOM 596 C CA . GLN A 1 84 ? -11.105 3.645 4.876 1.00 94.50 84 GLN A CA 1
ATOM 597 C C . GLN A 1 84 ? -10.547 2.510 5.744 1.00 94.50 84 GLN A C 1
ATOM 599 O O . GLN A 1 84 ? -9.352 2.470 6.043 1.00 94.50 84 GLN A O 1
ATOM 604 N N . VAL A 1 85 ? -11.405 1.559 6.120 1.00 94.69 85 VAL A N 1
ATOM 605 C CA . VAL A 1 85 ? -10.987 0.311 6.770 1.00 94.69 85 VAL A CA 1
ATOM 606 C C . VAL A 1 85 ? -10.844 -0.799 5.727 1.00 94.69 85 VAL A C 1
ATOM 608 O O . VAL A 1 85 ? -11.716 -1.007 4.884 1.00 94.69 85 VAL A O 1
ATOM 611 N N . VAL A 1 86 ? -9.734 -1.522 5.801 1.00 94.62 86 VAL A N 1
ATOM 612 C CA . VAL A 1 86 ? -9.418 -2.710 5.012 1.00 94.62 86 VAL A CA 1
ATOM 613 C C . VAL A 1 86 ? -9.340 -3.897 5.960 1.00 94.62 86 VAL A C 1
ATOM 615 O O . VAL A 1 86 ? -8.618 -3.854 6.954 1.00 94.62 86 VAL A O 1
ATOM 618 N N . ARG A 1 87 ? -10.077 -4.963 5.664 1.00 95.38 87 ARG A N 1
ATOM 619 C CA . ARG A 1 87 ? -9.999 -6.236 6.375 1.00 95.38 87 ARG A CA 1
ATOM 620 C C . ARG A 1 87 ? -9.094 -7.183 5.600 1.00 95.38 87 ARG A C 1
ATOM 622 O O . ARG A 1 87 ? -9.443 -7.610 4.500 1.00 95.38 87 ARG A O 1
ATOM 629 N N . PHE A 1 88 ? -7.958 -7.535 6.183 1.00 94.94 88 PHE A N 1
ATOM 630 C CA . PHE A 1 88 ? -7.109 -8.604 5.681 1.00 94.94 88 PHE A CA 1
ATOM 631 C C . PHE A 1 88 ? -7.535 -9.956 6.252 1.00 94.94 88 PHE A C 1
ATOM 633 O O . PHE A 1 88 ? -7.898 -10.078 7.426 1.00 94.94 88 PHE A O 1
ATOM 640 N N . THR A 1 89 ? -7.481 -10.982 5.407 1.00 94.12 89 THR A N 1
ATOM 641 C CA . THR A 1 89 ? -7.662 -12.394 5.774 1.00 94.12 89 THR A CA 1
ATOM 642 C C . THR A 1 89 ? -6.444 -13.210 5.335 1.00 94.12 89 THR A C 1
ATOM 644 O O . THR A 1 89 ? -5.698 -12.770 4.459 1.00 94.12 89 THR A O 1
ATOM 647 N N . GLY A 1 90 ? -6.234 -14.390 5.928 1.00 92.19 90 GLY A N 1
ATOM 648 C CA . GLY A 1 90 ? -5.040 -15.209 5.690 1.00 92.19 90 GLY A CA 1
ATOM 649 C C . GLY A 1 90 ? -3.862 -14.773 6.562 1.00 92.19 90 GLY A C 1
ATOM 650 O O . GLY A 1 90 ? -4.038 -14.514 7.749 1.00 92.19 90 GLY A O 1
ATOM 651 N N . GLU A 1 91 ? -2.678 -14.648 5.968 1.00 90.75 91 GLU A N 1
ATOM 652 C CA . GLU A 1 91 ? -1.398 -14.506 6.684 1.00 90.75 91 GLU A CA 1
ATOM 653 C C . GLU A 1 91 ? -1.204 -13.172 7.426 1.00 90.75 91 GLU A C 1
ATOM 655 O O . GLU A 1 91 ? -0.329 -13.045 8.282 1.00 90.75 91 GLU A O 1
ATOM 660 N N . LEU A 1 92 ? -2.008 -12.154 7.104 1.00 89.94 92 LEU A N 1
ATOM 661 C CA . LEU A 1 92 ? -1.957 -10.828 7.731 1.00 89.94 92 LEU A CA 1
ATOM 662 C C . LEU A 1 92 ? -3.316 -10.432 8.324 1.00 89.94 92 LEU A C 1
ATOM 664 O O . LEU A 1 92 ? -3.777 -9.306 8.159 1.00 89.94 92 LEU A O 1
ATOM 668 N N . GLN A 1 93 ? -4.001 -11.385 8.959 1.00 93.12 93 GLN A N 1
ATOM 669 C CA . GLN A 1 93 ? -5.382 -11.221 9.408 1.00 93.12 93 GLN A CA 1
ATOM 670 C C . GLN A 1 93 ? -5.596 -10.024 10.355 1.00 93.12 93 GLN A C 1
ATOM 672 O O . GLN A 1 93 ? -4.938 -9.856 11.390 1.00 93.12 93 GLN A O 1
ATOM 677 N N . GLY A 1 94 ? -6.617 -9.224 10.046 1.00 94.06 94 GLY A N 1
ATOM 678 C CA . GLY A 1 94 ? -7.080 -8.142 10.911 1.00 94.06 94 GLY A CA 1
ATOM 679 C C . GLY A 1 94 ? -7.754 -7.013 10.147 1.00 94.06 94 GLY A C 1
ATOM 680 O O . GLY A 1 94 ? -7.819 -7.021 8.919 1.00 94.06 94 GLY A O 1
ATOM 681 N N . SER A 1 95 ? -8.242 -6.025 10.887 1.00 95.38 95 SER A N 1
ATOM 682 C CA . SER A 1 95 ? -8.776 -4.785 10.328 1.00 95.38 95 SER A CA 1
ATOM 683 C C . SER A 1 95 ? -7.729 -3.684 10.423 1.00 95.38 95 SER A C 1
ATOM 685 O O . SER A 1 95 ? -7.069 -3.529 11.448 1.00 95.38 95 SER A O 1
ATOM 687 N N . TYR A 1 96 ? -7.578 -2.905 9.359 1.00 95.81 96 TYR A N 1
ATOM 688 C CA . TYR A 1 96 ? -6.582 -1.848 9.254 1.00 95.81 96 TYR A CA 1
ATOM 689 C C . TYR A 1 96 ? -7.204 -0.592 8.663 1.00 95.81 96 TYR A C 1
ATOM 691 O O . TYR A 1 96 ? -7.900 -0.654 7.657 1.00 95.81 96 TYR A O 1
ATOM 699 N N . ARG A 1 97 ? -6.947 0.566 9.264 1.00 95.75 97 ARG A N 1
ATOM 700 C CA . ARG A 1 97 ? -7.383 1.861 8.749 1.00 95.75 97 ARG A CA 1
ATOM 701 C C . ARG A 1 97 ? -6.280 2.477 7.903 1.00 95.75 97 ARG A C 1
ATOM 703 O O . ARG A 1 97 ? -5.125 2.522 8.329 1.00 95.75 97 ARG A O 1
ATOM 710 N N . VAL A 1 98 ? -6.653 2.990 6.737 1.00 96.06 98 VAL A N 1
ATOM 711 C CA . VAL A 1 98 ? -5.780 3.794 5.885 1.00 96.06 98 VAL A CA 1
ATOM 712 C C . VAL A 1 98 ? -5.481 5.112 6.587 1.00 96.06 98 VAL A C 1
ATOM 714 O O . VAL A 1 98 ? -6.379 5.922 6.817 1.00 96.06 98 VAL A O 1
ATOM 717 N N . ARG A 1 99 ? -4.211 5.323 6.930 1.00 95.19 99 ARG A N 1
ATOM 718 C CA . ARG A 1 99 ? -3.721 6.552 7.565 1.00 95.19 99 ARG A CA 1
ATOM 719 C C . ARG A 1 99 ? -3.334 7.606 6.546 1.00 95.19 99 ARG A C 1
ATOM 721 O O . ARG A 1 99 ? -3.691 8.765 6.703 1.00 95.19 99 ARG A O 1
ATOM 728 N N . ALA A 1 100 ? -2.615 7.186 5.516 1.00 95.38 100 ALA A N 1
ATOM 729 C CA . ALA A 1 100 ? -2.105 8.060 4.477 1.00 95.38 100 ALA A CA 1
ATOM 730 C C . ALA A 1 100 ? -1.954 7.279 3.172 1.00 95.38 100 ALA A C 1
ATOM 732 O O . ALA A 1 100 ? -1.807 6.055 3.173 1.00 95.38 100 ALA A O 1
ATOM 733 N N . ALA A 1 101 ? -1.972 7.997 2.054 1.00 94.75 101 ALA A N 1
ATOM 734 C CA . ALA A 1 101 ? -1.686 7.445 0.741 1.00 94.75 101 ALA A CA 1
ATOM 735 C C . ALA A 1 101 ? -0.923 8.469 -0.100 1.00 94.75 101 ALA A C 1
ATOM 737 O O . ALA A 1 101 ? -1.196 9.665 -0.038 1.00 94.75 101 ALA A O 1
ATOM 738 N N . THR A 1 102 ? 0.016 8.003 -0.915 1.00 93.12 102 THR A N 1
ATOM 739 C CA . THR A 1 102 ? 0.772 8.841 -1.849 1.00 93.12 102 THR A CA 1
ATOM 740 C C . THR A 1 102 ? 0.973 8.108 -3.170 1.00 93.12 102 THR A C 1
ATOM 742 O O . THR A 1 102 ? 0.884 6.882 -3.238 1.00 93.12 102 THR A O 1
ATOM 745 N N . THR A 1 103 ? 1.210 8.854 -4.246 1.00 93.19 103 THR A N 1
ATOM 746 C CA . THR A 1 103 ? 1.604 8.302 -5.547 1.00 93.19 103 THR A CA 1
ATOM 747 C C . THR A 1 103 ? 2.874 9.004 -5.992 1.00 93.19 103 THR A C 1
ATOM 749 O O . THR A 1 103 ? 2.935 10.230 -5.968 1.00 93.19 103 THR A O 1
ATOM 752 N N . ARG A 1 104 ? 3.902 8.236 -6.355 1.00 89.44 104 ARG A N 1
ATOM 753 C CA . ARG A 1 104 ? 5.227 8.765 -6.709 1.00 89.44 104 ARG A CA 1
ATOM 754 C C . ARG A 1 104 ? 5.821 8.018 -7.890 1.00 89.44 104 ARG A C 1
ATOM 756 O O . ARG A 1 104 ? 5.368 6.921 -8.222 1.00 89.44 104 ARG A O 1
ATOM 763 N N . ARG A 1 105 ? 6.844 8.603 -8.518 1.00 90.00 105 ARG A N 1
ATOM 764 C CA . ARG A 1 105 ? 7.624 7.911 -9.547 1.00 90.00 105 ARG A CA 1
ATOM 765 C C . ARG A 1 105 ? 8.369 6.719 -8.938 1.00 90.00 105 ARG A C 1
ATOM 767 O O . ARG A 1 105 ? 8.898 6.793 -7.828 1.00 90.00 105 ARG A O 1
ATOM 774 N N . ARG A 1 106 ? 8.397 5.613 -9.680 1.00 75.38 106 ARG A N 1
ATOM 775 C CA . ARG A 1 106 ? 9.198 4.423 -9.387 1.00 75.38 106 ARG A CA 1
ATOM 776 C C . ARG A 1 106 ? 10.665 4.878 -9.355 1.00 75.38 106 ARG A C 1
ATOM 778 O O . ARG A 1 106 ? 11.088 5.571 -10.274 1.00 75.38 106 ARG A O 1
ATOM 785 N N . HIS A 1 107 ? 11.402 4.531 -8.299 1.00 73.56 107 HIS A N 1
ATOM 786 C CA . HIS A 1 107 ? 12.806 4.920 -8.039 1.00 73.56 107 HIS A CA 1
ATOM 787 C C . HIS A 1 107 ? 13.060 6.316 -7.442 1.00 73.56 107 HIS A C 1
ATOM 789 O O . HIS A 1 107 ? 14.213 6.725 -7.340 1.00 73.56 107 HIS A O 1
ATOM 795 N N . THR A 1 108 ? 12.035 7.051 -7.003 1.00 71.81 108 THR A N 1
ATOM 796 C CA . THR A 1 108 ? 12.260 8.299 -6.253 1.00 71.81 108 THR A CA 1
ATOM 797 C C . THR A 1 108 ? 12.255 8.046 -4.742 1.00 71.81 108 THR A C 1
ATOM 799 O O . THR A 1 108 ? 11.197 7.799 -4.162 1.00 71.81 108 THR A O 1
ATOM 802 N N . GLY A 1 109 ? 13.429 8.168 -4.112 1.00 69.56 109 GLY A N 1
ATOM 803 C CA . GLY A 1 109 ? 13.636 7.966 -2.671 1.00 69.56 109 GLY A CA 1
ATOM 804 C C . GLY A 1 109 ? 13.900 6.508 -2.283 1.00 69.56 109 GLY A C 1
ATOM 805 O O . GLY A 1 109 ? 13.837 5.603 -3.117 1.00 69.56 109 GLY A O 1
ATOM 806 N N . THR A 1 110 ? 14.206 6.277 -1.006 1.00 79.56 110 THR A N 1
ATOM 807 C CA . THR A 1 110 ? 14.371 4.922 -0.463 1.00 79.56 110 THR A CA 1
ATOM 808 C C . THR A 1 110 ? 13.030 4.338 -0.007 1.00 79.56 110 THR A C 1
ATOM 810 O O . THR A 1 110 ? 12.072 5.064 0.268 1.00 79.56 110 THR A O 1
ATOM 813 N N . TYR A 1 111 ? 12.956 3.010 0.139 1.00 74.75 111 TYR A N 1
ATOM 814 C CA . TYR A 1 111 ? 11.810 2.353 0.784 1.00 74.75 111 TYR A CA 1
ATOM 815 C C . TYR A 1 111 ? 11.545 2.919 2.190 1.00 74.75 111 TYR A C 1
ATOM 817 O O . TYR A 1 111 ? 10.388 3.081 2.571 1.00 74.75 111 TYR A O 1
ATOM 825 N N . ALA A 1 112 ? 12.601 3.274 2.931 1.00 79.06 112 ALA A N 1
ATOM 826 C CA . ALA A 1 112 ? 12.495 3.871 4.259 1.00 79.06 112 ALA A CA 1
ATOM 827 C C . ALA A 1 112 ? 11.822 5.247 4.226 1.00 79.06 112 ALA A C 1
ATOM 829 O O . ALA A 1 112 ? 10.944 5.513 5.047 1.00 79.06 112 ALA A O 1
ATOM 830 N N . ASP A 1 113 ? 12.155 6.084 3.245 1.00 81.25 113 ASP A N 1
ATOM 831 C CA . ASP A 1 113 ? 11.535 7.404 3.085 1.00 81.25 113 ASP A CA 1
ATOM 832 C C . ASP A 1 113 ? 10.049 7.286 2.742 1.00 81.25 113 ASP A C 1
ATOM 834 O O . ASP A 1 113 ? 9.211 8.007 3.287 1.00 81.25 113 ASP A O 1
ATOM 838 N N . LEU A 1 114 ? 9.712 6.343 1.859 1.00 78.19 114 LEU A N 1
ATOM 839 C CA . LEU A 1 114 ? 8.331 6.074 1.459 1.00 78.19 114 LEU A CA 1
ATOM 840 C C . LEU A 1 114 ? 7.517 5.520 2.630 1.00 78.19 114 LEU A C 1
ATOM 842 O O . LEU A 1 114 ? 6.409 5.996 2.884 1.00 78.19 114 LEU A O 1
ATOM 846 N N . ALA A 1 115 ? 8.099 4.593 3.390 1.00 81.25 115 ALA A N 1
ATOM 847 C CA . ALA A 1 115 ? 7.517 4.053 4.609 1.00 81.25 115 ALA A CA 1
ATOM 848 C C . ALA A 1 115 ? 7.257 5.137 5.656 1.00 81.25 115 ALA A C 1
ATOM 850 O O . ALA A 1 115 ? 6.166 5.203 6.220 1.00 81.25 115 ALA A O 1
ATOM 851 N N . LYS A 1 116 ? 8.228 6.028 5.879 1.00 84.00 116 LYS A N 1
ATOM 852 C CA . LYS A 1 116 ? 8.088 7.157 6.803 1.00 84.00 116 LYS A CA 1
ATOM 853 C C . LYS A 1 116 ? 6.990 8.124 6.355 1.00 84.00 116 LYS A C 1
ATOM 855 O O . LYS A 1 116 ? 6.251 8.623 7.195 1.00 84.00 116 LYS A O 1
ATOM 860 N N . ALA A 1 117 ? 6.861 8.361 5.049 1.00 83.12 117 ALA A N 1
ATOM 861 C CA . ALA A 1 117 ? 5.880 9.293 4.498 1.00 83.12 117 ALA A CA 1
ATOM 862 C C . ALA A 1 117 ? 4.426 8.835 4.687 1.00 83.12 117 ALA A C 1
ATOM 864 O O . ALA A 1 117 ? 3.549 9.676 4.871 1.00 83.12 117 ALA A O 1
ATOM 865 N N . VAL A 1 118 ? 4.152 7.527 4.625 1.00 88.38 118 VAL A N 1
ATOM 866 C CA . VAL A 1 118 ? 2.786 7.006 4.810 1.00 88.38 118 VAL A CA 1
ATOM 867 C C . VAL A 1 118 ? 2.510 6.472 6.220 1.00 88.38 118 VAL A C 1
ATOM 869 O O . VAL A 1 118 ? 1.351 6.396 6.630 1.00 88.38 118 VAL A O 1
ATOM 872 N N . GLY A 1 119 ? 3.557 6.103 6.961 1.00 88.19 119 GLY A N 1
ATOM 873 C CA . GLY A 1 119 ? 3.461 5.484 8.278 1.00 88.19 119 GLY A CA 1
ATOM 874 C C . GLY A 1 119 ? 2.698 4.152 8.287 1.00 88.19 119 GLY A C 1
ATOM 875 O O . GLY A 1 119 ? 2.417 3.543 7.254 1.00 88.19 119 GLY A O 1
ATOM 876 N N . GLY A 1 120 ? 2.331 3.709 9.491 1.00 88.88 120 GLY A N 1
ATOM 877 C CA . GLY A 1 120 ? 1.582 2.471 9.709 1.00 88.88 120 GLY A CA 1
ATOM 878 C C . GLY A 1 120 ? 2.462 1.239 9.933 1.00 88.88 120 GLY A C 1
ATOM 879 O O . GLY A 1 120 ? 3.635 1.205 9.571 1.00 88.88 120 GLY A O 1
ATOM 880 N N . THR A 1 121 ? 1.874 0.224 10.565 1.00 91.06 121 THR A N 1
ATOM 881 C CA . THR A 1 121 ? 2.519 -1.079 10.815 1.00 91.06 121 THR A CA 1
ATOM 882 C C . THR A 1 121 ? 2.347 -2.035 9.639 1.00 91.06 121 THR A C 1
ATOM 884 O O . THR A 1 121 ? 3.046 -3.040 9.531 1.00 91.06 121 THR A O 1
ATOM 887 N N . VAL A 1 122 ? 1.418 -1.728 8.736 1.00 94.56 122 VAL A N 1
ATOM 888 C CA . VAL A 1 122 ? 1.296 -2.384 7.442 1.00 94.56 122 VAL A CA 1
ATOM 889 C C . VAL A 1 122 ? 1.345 -1.311 6.371 1.00 94.56 122 VAL A C 1
ATOM 891 O O . VAL A 1 122 ? 0.796 -0.227 6.536 1.00 94.56 122 VAL A O 1
ATOM 894 N N . GLN A 1 123 ? 1.997 -1.604 5.261 1.00 94.69 123 GLN A N 1
ATOM 895 C CA . GLN A 1 123 ? 2.011 -0.738 4.095 1.00 94.69 123 GLN A CA 1
ATOM 896 C C . GLN A 1 123 ? 1.539 -1.532 2.892 1.00 94.69 123 GLN A C 1
ATOM 898 O O . GLN A 1 123 ? 1.886 -2.698 2.764 1.00 94.69 123 GLN A O 1
ATOM 903 N N . ALA A 1 124 ? 0.751 -0.922 2.017 1.00 94.94 124 ALA A N 1
ATOM 904 C CA . ALA A 1 124 ? 0.318 -1.534 0.771 1.00 94.94 124 ALA A CA 1
ATOM 905 C C . ALA A 1 124 ? 0.902 -0.776 -0.422 1.00 94.94 124 ALA A C 1
ATOM 907 O O . ALA A 1 124 ? 0.828 0.454 -0.470 1.00 94.94 124 ALA A O 1
ATOM 908 N N . VAL A 1 125 ? 1.464 -1.505 -1.385 1.00 93.62 125 VAL A N 1
ATOM 909 C CA . VAL A 1 125 ? 2.102 -0.923 -2.570 1.00 93.62 125 VAL A CA 1
ATOM 910 C C . VAL A 1 125 ? 1.664 -1.628 -3.848 1.00 93.62 125 VAL A C 1
ATOM 912 O O . VAL A 1 125 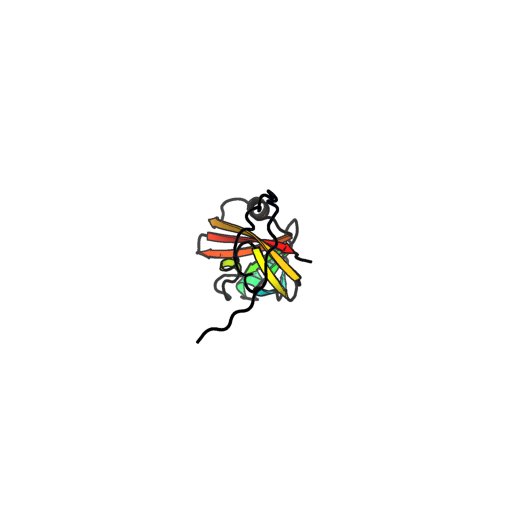? 1.527 -2.851 -3.898 1.00 93.62 125 VAL A O 1
ATOM 915 N N . MET A 1 126 ? 1.437 -0.840 -4.896 1.00 93.69 126 MET A N 1
ATOM 916 C CA . MET A 1 126 ? 1.082 -1.329 -6.227 1.00 93.69 126 MET A CA 1
ATOM 917 C C . MET A 1 126 ? 1.487 -0.309 -7.292 1.00 93.69 126 MET A C 1
ATOM 919 O O . MET A 1 126 ? 1.444 0.899 -7.052 1.00 93.69 126 MET A O 1
ATOM 923 N N . CYS A 1 127 ? 1.834 -0.776 -8.489 1.00 92.56 127 CYS A N 1
ATOM 924 C CA . CYS A 1 127 ? 2.024 0.104 -9.638 1.00 92.56 127 CYS A CA 1
ATOM 925 C C . CYS A 1 127 ? 0.690 0.756 -10.037 1.00 92.56 127 CYS A C 1
ATOM 927 O O . CYS A 1 127 ? -0.328 0.085 -10.191 1.00 92.56 127 CYS A O 1
ATOM 929 N N . SER A 1 128 ? 0.677 2.079 -10.202 1.00 91.88 128 SER A N 1
ATOM 930 C CA . SER A 1 128 ? -0.451 2.792 -10.819 1.00 91.88 128 SER A CA 1
ATOM 931 C C . SER A 1 128 ? -0.238 3.010 -12.318 1.00 91.88 128 SER A C 1
ATOM 933 O O . SER A 1 128 ? -1.209 3.124 -13.063 1.00 91.88 128 SER A O 1
ATOM 935 N N . SER A 1 129 ? 1.023 3.014 -12.756 1.00 91.38 129 SER A N 1
ATOM 936 C CA . SER A 1 129 ? 1.451 2.987 -14.155 1.00 91.38 129 SER A CA 1
ATOM 937 C C . SER A 1 129 ? 2.817 2.296 -14.263 1.00 91.38 129 SER A C 1
ATOM 939 O O . SER A 1 129 ? 3.385 1.865 -13.257 1.00 91.38 129 SER A O 1
ATOM 941 N N . ARG A 1 130 ? 3.401 2.250 -15.469 1.00 87.94 130 ARG A N 1
ATOM 942 C CA . ARG A 1 130 ? 4.770 1.737 -15.676 1.00 87.94 130 ARG A CA 1
ATOM 943 C C . ARG A 1 130 ? 5.831 2.501 -14.879 1.00 87.94 130 ARG A C 1
ATOM 945 O O . ARG A 1 130 ? 6.863 1.929 -14.534 1.00 87.94 130 ARG A O 1
ATOM 952 N N . THR A 1 131 ? 5.585 3.778 -14.592 1.00 90.94 131 THR A N 1
ATOM 953 C CA . THR A 1 131 ? 6.563 4.679 -13.972 1.00 90.94 131 THR A CA 1
ATOM 954 C C . THR A 1 131 ? 6.126 5.193 -12.610 1.00 90.94 131 THR A C 1
ATOM 956 O O . THR A 1 131 ? 6.890 5.923 -11.987 1.00 90.94 131 THR A O 1
ATOM 959 N N . THR A 1 132 ? 4.943 4.825 -12.113 1.00 92.50 132 THR A N 1
ATOM 960 C CA . THR A 1 132 ? 4.420 5.327 -10.837 1.00 92.50 132 THR A CA 1
ATOM 961 C C . THR A 1 132 ? 3.904 4.212 -9.945 1.00 92.50 132 THR A C 1
ATOM 963 O O . THR A 1 132 ? 3.276 3.259 -10.404 1.00 92.50 132 THR A O 1
ATOM 966 N N . VAL A 1 133 ? 4.127 4.371 -8.644 1.00 92.31 133 VAL A N 1
ATOM 967 C CA . VAL A 1 133 ? 3.621 3.480 -7.600 1.00 92.31 133 VAL A CA 1
ATOM 968 C C . VAL A 1 133 ? 2.681 4.249 -6.691 1.00 92.31 133 VAL A C 1
ATOM 970 O O . VAL A 1 133 ? 2.946 5.402 -6.340 1.00 92.31 133 VAL A O 1
ATOM 973 N N . ARG A 1 134 ? 1.584 3.607 -6.298 1.00 94.06 134 ARG A N 1
ATOM 974 C CA . ARG A 1 134 ? 0.768 4.052 -5.177 1.00 94.06 134 ARG A CA 1
ATOM 975 C C . ARG A 1 134 ? 1.223 3.326 -3.925 1.00 94.06 134 ARG A C 1
ATOM 977 O O . ARG A 1 134 ? 1.370 2.105 -3.933 1.00 94.06 134 ARG A O 1
ATOM 984 N N . TRP A 1 135 ? 1.386 4.094 -2.861 1.00 93.75 135 TRP A N 1
ATOM 985 C CA . TRP A 1 135 ? 1.787 3.617 -1.551 1.00 93.75 135 TRP A CA 1
ATOM 986 C C . TRP A 1 135 ? 0.767 4.044 -0.510 1.00 93.75 135 TRP A C 1
ATOM 988 O O . TRP A 1 135 ? 0.311 5.187 -0.523 1.00 93.75 135 TRP A O 1
ATOM 998 N N . VAL A 1 136 ? 0.410 3.134 0.387 1.00 96.12 136 VAL A N 1
ATOM 999 C CA . VAL A 1 136 ? -0.642 3.343 1.380 1.00 96.12 136 VAL A CA 1
ATOM 1000 C C . VAL A 1 136 ? -0.164 2.854 2.740 1.00 96.12 136 VAL A C 1
ATOM 1002 O O . VAL A 1 136 ? 0.306 1.727 2.854 1.00 96.12 136 VAL A O 1
ATOM 1005 N N . GLY A 1 137 ? -0.294 3.691 3.763 1.00 96.06 137 GLY A N 1
ATOM 1006 C CA . GLY A 1 137 ? 0.009 3.356 5.153 1.00 96.06 137 GLY A CA 1
ATOM 1007 C C . GLY A 1 137 ? -1.243 2.876 5.878 1.00 96.06 137 GLY A C 1
ATOM 1008 O O . GLY A 1 137 ? -2.295 3.518 5.814 1.00 96.06 137 GLY A O 1
ATOM 1009 N N . LEU A 1 138 ? -1.138 1.742 6.563 1.00 96.31 138 LEU A N 1
ATOM 1010 C CA . LEU A 1 138 ? -2.231 1.039 7.224 1.00 96.31 138 LEU A CA 1
ATOM 1011 C C . LEU A 1 138 ? -1.888 0.817 8.706 1.00 96.31 138 LEU A C 1
ATOM 1013 O O . LEU A 1 138 ? -0.825 0.303 9.059 1.00 96.31 138 LEU A O 1
ATOM 1017 N N . THR A 1 139 ? -2.809 1.178 9.598 1.00 95.25 139 THR A N 1
ATOM 1018 C CA . THR A 1 139 ? -2.678 0.934 11.044 1.00 95.25 139 THR A CA 1
ATOM 1019 C C . THR A 1 139 ? -3.778 0.003 11.507 1.00 95.25 139 THR A C 1
ATOM 1021 O O . THR A 1 139 ? -4.938 0.203 11.152 1.00 95.25 139 THR A O 1
ATOM 1024 N N . ARG A 1 140 ? -3.431 -0.999 12.317 1.00 94.56 140 ARG A N 1
ATOM 1025 C CA . ARG A 1 140 ? -4.411 -1.943 12.859 1.00 94.56 140 ARG A CA 1
ATOM 1026 C C . ARG A 1 140 ? -5.485 -1.204 13.662 1.00 94.56 140 ARG A C 1
ATOM 1028 O O . ARG A 1 140 ? -5.170 -0.348 14.486 1.00 94.56 140 ARG A O 1
ATOM 1035 N N . VAL A 1 141 ? -6.741 -1.541 13.408 1.00 92.06 141 VAL A N 1
ATOM 1036 C CA . VAL A 1 141 ? -7.896 -1.145 14.217 1.00 92.06 141 VAL A CA 1
ATOM 1037 C C . VAL A 1 141 ? -8.184 -2.331 15.131 1.00 92.06 141 VAL A C 1
ATOM 1039 O O . VAL A 1 141 ? -8.173 -3.463 14.645 1.00 92.06 141 VAL A O 1
ATOM 1042 N N . ARG A 1 142 ? -8.316 -2.074 16.437 1.00 72.69 142 ARG A N 1
ATOM 1043 C CA . ARG A 1 142 ? -8.578 -3.110 17.446 1.00 72.69 142 ARG A CA 1
ATOM 1044 C C . ARG A 1 142 ? -9.827 -3.912 17.101 1.00 72.69 142 ARG A C 1
ATOM 1046 O O . ARG A 1 142 ? -10.796 -3.280 16.624 1.00 72.69 142 ARG A O 1
#

Nearest PDB structures (foldseek):
  3rcc-assembly1_D  TM=5.864E-01  e=4.931E-03  Streptococcus agalactiae serogroup V
  3rcc-assembly1_C  TM=5.575E-01  e=3.181E-03  Streptococcus agalactiae serogroup V
  3rcc-assembly1_B  TM=6.671E-01  e=2.849E-02  Streptococcus agalactiae serogroup V
  3rcc-assembly2_J  TM=5.378E-01  e=3.898E-02  Streptococcus agalactiae serogroup V

Solvent-accessible surface area (backbone atoms only — not comparable to full-atom values): 8426 Å² total; per-residue (Å²): 139,86,88,86,81,88,84,83,88,87,84,86,80,92,72,96,65,86,73,73,79,72,80,80,80,76,77,83,62,78,67,45,79,45,66,21,76,39,72,33,54,73,85,46,38,59,68,39,41,77,67,46,63,49,34,36,35,24,75,42,96,78,43,36,38,34,36,39,55,45,90,60,53,87,46,60,70,80,71,64,48,68,71,34,39,36,35,33,37,66,73,64,61,45,41,25,30,26,68,27,69,52,76,44,54,66,88,70,74,52,72,66,57,54,45,65,74,29,36,56,48,32,32,37,40,29,54,77,49,99,55,28,32,35,42,34,5,23,32,79,49,134

Radius of gyration: 23.56 Å; Cα contacts (8 Å, |Δi|>4): 267; chains: 1; bounding box: 80×47×44 Å

Mean predicted aligned error: 11.03 Å

pLDDT: mean 80.68, std 19.08, range [30.48, 96.31]